Protein AF-A0A0F8YYQ6-F1 (afdb_monomer)

Mean predicted aligned error: 7.95 Å

Sequence (126 aa):
MSRGSISLAALLWLVIAFLVLYPLSILVLESFKIAGTDTWGINNYLEFFQDAYYLRTFGNTLLLSVLLLLTTTVFGIPLAYILARYRHWGKTVFTALILLPIVLPAFAGVFAFIIFFGKFGTFNLL

Nearest PDB structures (foldseek):
  8zx1-assembly1_B  TM=6.989E-01  e=1.502E-01  Escherichia coli

Radius of gyration: 23.24 Å; Cα contacts (8 Å, |Δi|>4): 42; chains: 1; bounding box: 50×41×58 Å

Organism: NCBI:txid412755

Solvent-accessible surface area (backbone atoms only — not comparable to full-atom values): 7257 Å² total; per-residue (Å²): 132,60,74,69,57,55,54,50,49,52,50,53,52,49,53,52,47,49,67,54,50,52,61,52,50,51,54,54,55,54,60,30,37,35,90,95,49,101,47,76,47,64,59,58,58,54,48,44,77,67,38,66,66,51,47,51,50,51,50,51,50,52,53,48,51,51,53,48,50,52,52,50,48,67,54,45,51,58,51,52,50,49,66,73,75,51,93,54,94,57,48,68,59,56,52,48,63,70,47,42,72,76,73,46,56,72,66,59,57,53,50,52,49,43,51,44,71,27,91,84,4,66,69,65,73,108

pLDDT: mean 88.61, std 7.91, range [57.62, 98.19]

Secondary structure (DSSP, 8-state):
--HHHHHHHHHHHHHHHHHHHHHHHHHHHHHTBPTTSS-B-SHHHHHHHH-HHHHHHHHHHHHHHHHHHHHHHHHHHHHHHHHHH---TTHHHHHHHHHHHHHS-HHHHHHHHHHHHSTTSHHHH-

InterPro domains:
  IPR000515 ABC transporter type 1, transmembrane domain MetI-like [PS50928] (58-126)
  IPR035906 MetI-like superfamily [G3DSA:1.10.3720.10] (5-126)
  IPR035906 MetI-like superfamily [SSF161098] (7-124)

Foldseek 3Di:
DPPVVVVVVVVVVVVVCCVVVVVVVVVVQVCQQDPPDNDGHCVSVVCCVVDPVNVVVVVVVVVVVVVVVVVCCVPVVVVVVCLVPDDDPCSVVVVCVVCVCVPDDPVVVVVVCCQCPNCPHPPNVD

Structure (mmCIF, N/CA/C/O backbone):
data_AF-A0A0F8YYQ6-F1
#
_entry.id   AF-A0A0F8YYQ6-F1
#
loop_
_atom_site.group_PDB
_atom_site.id
_atom_site.type_symbol
_atom_site.label_atom_id
_atom_site.label_alt_id
_atom_site.label_comp_id
_atom_site.label_asym_id
_atom_site.label_entity_id
_atom_site.label_seq_id
_atom_site.pdbx_PDB_ins_code
_atom_site.Cartn_x
_atom_site.Cartn_y
_atom_site.Cartn_z
_atom_site.occupancy
_atom_site.B_iso_or_equiv
_atom_site.auth_seq_id
_atom_site.auth_comp_id
_atom_site.auth_asym_id
_atom_site.auth_atom_id
_atom_site.pdbx_PDB_model_num
ATOM 1 N N . MET A 1 1 ? -28.933 19.208 -4.053 1.00 58.28 1 MET A N 1
ATOM 2 C CA . MET A 1 1 ? -27.567 19.769 -4.173 1.00 58.28 1 MET A CA 1
ATOM 3 C C . MET A 1 1 ? -27.616 20.931 -5.152 1.00 58.28 1 MET A C 1
ATOM 5 O O . MET A 1 1 ? -28.096 20.746 -6.262 1.00 58.28 1 MET A O 1
ATOM 9 N N . SER A 1 2 ? -27.230 22.138 -4.727 1.00 77.94 2 SER A N 1
ATOM 10 C CA . SER A 1 2 ? -27.204 23.328 -5.597 1.00 77.94 2 SER A CA 1
ATOM 11 C C . SER A 1 2 ? -26.260 23.090 -6.784 1.00 77.94 2 SER A C 1
ATOM 13 O O . SER A 1 2 ? -25.205 22.482 -6.602 1.00 77.94 2 SER A O 1
ATOM 15 N N . ARG A 1 3 ? -26.595 23.567 -7.989 1.00 74.62 3 ARG A N 1
ATOM 16 C CA . ARG A 1 3 ? -25.755 23.413 -9.197 1.00 74.62 3 ARG A CA 1
ATOM 17 C C . ARG A 1 3 ? -24.301 23.869 -8.975 1.00 74.62 3 ARG A C 1
ATOM 19 O O .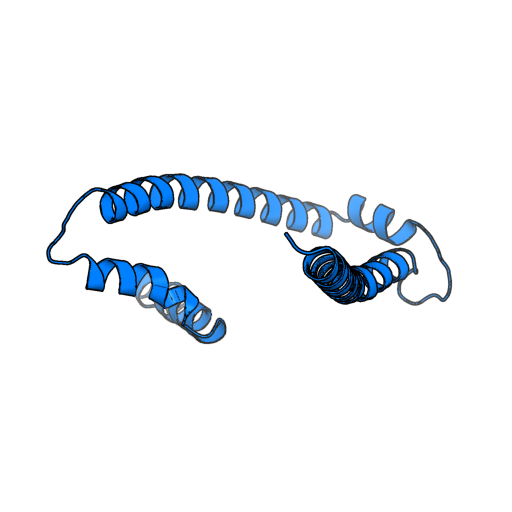 ARG A 1 3 ? -23.391 23.229 -9.489 1.00 74.62 3 ARG A O 1
ATOM 26 N N . GLY A 1 4 ? -24.086 24.878 -8.122 1.00 77.06 4 GLY A N 1
ATOM 27 C CA . GLY A 1 4 ? -22.749 25.356 -7.740 1.00 77.06 4 GLY A CA 1
ATOM 28 C C . GLY A 1 4 ? -21.933 24.376 -6.881 1.00 77.06 4 GLY A C 1
ATOM 29 O O . GLY A 1 4 ? -20.709 24.374 -6.940 1.00 77.06 4 GLY A O 1
ATOM 30 N N . SER A 1 5 ? -22.590 23.494 -6.120 1.00 84.69 5 SER A N 1
ATOM 31 C CA . SER A 1 5 ? -21.894 22.454 -5.342 1.00 84.69 5 SER A CA 1
ATOM 32 C C . SER A 1 5 ? -21.347 21.331 -6.226 1.00 84.69 5 SER A C 1
ATOM 34 O O . SER A 1 5 ? -20.288 20.782 -5.938 1.00 84.69 5 SER A O 1
ATOM 36 N N . ILE A 1 6 ? -22.029 21.027 -7.336 1.00 90.94 6 ILE A N 1
ATOM 37 C CA . ILE A 1 6 ? -21.609 19.987 -8.282 1.00 90.94 6 ILE A CA 1
ATOM 38 C C . ILE A 1 6 ? -20.418 20.476 -9.111 1.00 90.94 6 ILE A C 1
ATOM 40 O O . ILE A 1 6 ? -19.459 19.731 -9.287 1.00 90.94 6 ILE A O 1
ATOM 44 N N . SER A 1 7 ? -20.435 21.732 -9.570 1.00 91.50 7 SER A N 1
ATOM 45 C CA . SER A 1 7 ? -19.307 22.312 -10.309 1.00 91.50 7 SER A CA 1
ATOM 46 C C . SER A 1 7 ? -18.053 22.443 -9.444 1.00 91.50 7 SER A C 1
ATOM 48 O O . SER A 1 7 ? -16.961 22.129 -9.908 1.00 91.50 7 SER A O 1
ATOM 50 N N . LEU A 1 8 ? -18.202 22.839 -8.174 1.00 93.00 8 LEU A N 1
ATOM 51 C CA . LEU A 1 8 ? -17.090 22.874 -7.223 1.00 93.00 8 LEU A CA 1
ATOM 52 C C . LEU A 1 8 ? -16.518 21.471 -6.981 1.00 93.00 8 LEU A C 1
ATOM 54 O O . LEU A 1 8 ? -15.309 21.283 -7.055 1.00 93.00 8 LEU A O 1
ATOM 58 N N . ALA A 1 9 ? -17.377 20.479 -6.733 1.00 93.69 9 ALA A N 1
ATOM 59 C CA . ALA A 1 9 ? -16.937 19.100 -6.542 1.00 93.69 9 ALA A CA 1
ATOM 60 C C . ALA A 1 9 ? -16.212 18.557 -7.784 1.00 93.69 9 ALA A C 1
ATOM 62 O O . ALA A 1 9 ? -15.162 17.935 -7.650 1.00 93.69 9 ALA A O 1
ATOM 63 N N . ALA A 1 10 ? -16.729 18.828 -8.986 1.00 95.19 10 ALA A N 1
ATOM 64 C CA . ALA A 1 10 ? -16.092 18.430 -10.238 1.00 95.19 10 ALA A CA 1
ATOM 65 C C . ALA A 1 10 ? -14.708 19.075 -10.410 1.00 95.19 10 ALA A C 1
ATOM 67 O O . ALA A 1 10 ? -13.758 18.387 -10.775 1.00 95.19 10 ALA A O 1
ATOM 68 N N . LEU A 1 11 ? -14.572 20.366 -10.088 1.00 96.19 11 LEU A N 1
ATOM 69 C CA . LEU A 1 11 ? -13.285 21.061 -10.113 1.00 96.19 11 LEU A CA 1
ATOM 70 C C . LEU A 1 11 ? -12.289 20.439 -9.124 1.00 96.19 11 LEU A C 1
ATOM 72 O O . LEU A 1 11 ? -11.149 20.177 -9.494 1.00 96.19 11 LEU A O 1
ATOM 76 N N . LEU A 1 12 ? -12.718 20.162 -7.889 1.00 95.88 12 LEU A N 1
ATOM 77 C CA . LEU A 1 12 ? -11.867 19.538 -6.871 1.00 95.88 12 LEU A CA 1
ATOM 78 C C . LEU A 1 12 ? -11.397 18.144 -7.300 1.00 95.88 12 LEU A C 1
ATOM 80 O O . LEU A 1 12 ? -10.212 17.836 -7.185 1.00 95.88 12 LEU A O 1
ATOM 84 N N . TRP A 1 13 ? -12.294 17.324 -7.849 1.00 96.25 13 TRP A N 1
ATOM 85 C CA . TRP A 1 13 ? -11.932 16.015 -8.394 1.00 96.25 13 TRP A CA 1
ATOM 86 C C . TRP A 1 13 ? -10.957 16.120 -9.565 1.00 96.25 13 TRP A C 1
ATOM 88 O O . TRP A 1 13 ? -10.030 15.319 -9.641 1.00 96.25 13 TRP A O 1
ATOM 98 N N . LEU A 1 14 ? -11.118 17.115 -10.439 1.00 96.88 14 LEU A N 1
ATOM 99 C CA . LEU A 1 14 ? -10.201 17.353 -11.554 1.00 96.88 14 LEU A CA 1
ATOM 100 C C . LEU A 1 14 ? -8.808 17.748 -11.054 1.00 96.88 14 LEU A C 1
ATOM 102 O O . LEU A 1 14 ? -7.819 17.215 -11.544 1.00 96.88 14 LEU A O 1
ATOM 106 N N . VAL A 1 15 ? -8.720 18.621 -10.047 1.00 97.00 15 VAL A N 1
ATOM 107 C CA . VAL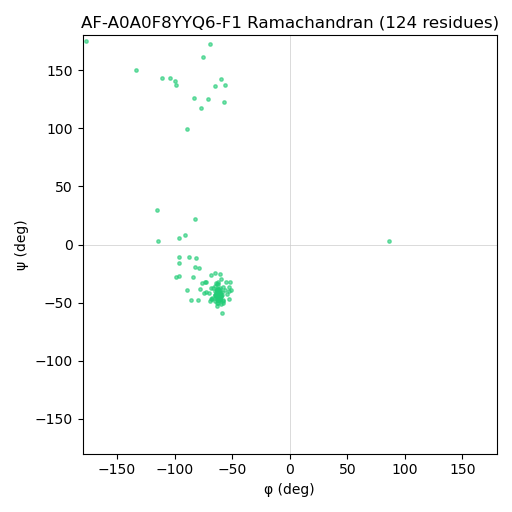 A 1 15 ? -7.441 19.010 -9.432 1.00 97.00 15 VAL A CA 1
ATOM 108 C C . VAL A 1 15 ? -6.746 17.806 -8.795 1.00 97.00 15 VAL A C 1
ATOM 110 O O . VAL A 1 15 ? -5.554 17.605 -9.020 1.00 97.00 15 VAL A O 1
ATOM 113 N N . ILE A 1 16 ? -7.478 16.973 -8.046 1.00 96.62 16 ILE A N 1
ATOM 114 C CA . ILE A 1 16 ? -6.927 15.743 -7.452 1.00 96.62 16 ILE A CA 1
ATOM 115 C C . ILE A 1 16 ? -6.459 14.784 -8.551 1.00 96.62 16 ILE A C 1
ATOM 117 O O . ILE A 1 16 ? -5.343 14.271 -8.486 1.00 96.62 16 ILE A O 1
ATOM 121 N N . ALA A 1 17 ? -7.286 14.564 -9.576 1.00 96.25 17 ALA A N 1
ATOM 122 C CA . ALA A 1 17 ? -6.944 13.698 -10.696 1.00 96.25 17 ALA A CA 1
ATOM 123 C C . ALA A 1 17 ? -5.691 14.199 -11.418 1.00 96.25 17 ALA A C 1
ATOM 125 O O . ALA A 1 17 ? -4.797 13.408 -11.685 1.00 96.25 17 ALA A O 1
ATOM 126 N N . PHE A 1 18 ? -5.577 15.502 -11.672 1.00 96.56 18 PHE A N 1
ATOM 127 C CA . PHE A 1 18 ? -4.385 16.094 -12.270 1.00 96.56 18 PHE A CA 1
ATOM 128 C C . PHE A 1 18 ? -3.142 15.864 -11.402 1.00 96.56 18 PHE A C 1
ATOM 130 O O . PHE A 1 18 ? -2.129 15.386 -11.905 1.00 96.56 18 PHE A O 1
ATOM 137 N N . LEU A 1 19 ? -3.232 16.125 -10.094 1.00 96.56 19 LEU A N 1
ATOM 138 C CA . LEU A 1 19 ? -2.111 15.971 -9.164 1.00 96.56 19 LEU A CA 1
ATOM 139 C C . LEU A 1 19 ? -1.611 14.520 -9.068 1.00 96.56 19 LEU A C 1
ATOM 141 O O . LEU A 1 1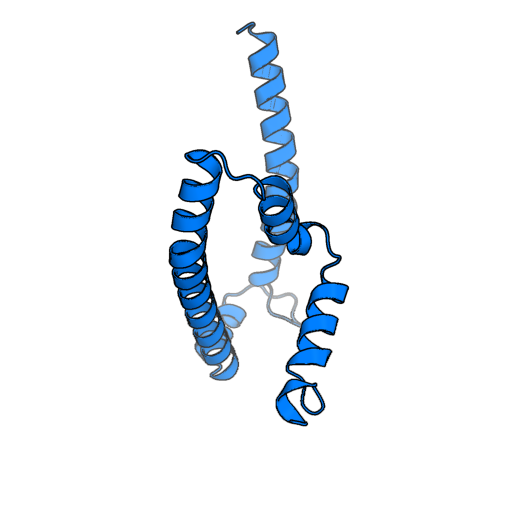9 ? -0.420 14.299 -8.867 1.00 96.56 19 LEU A O 1
ATOM 145 N N . VAL A 1 20 ? -2.504 13.538 -9.214 1.00 96.00 20 VAL A N 1
ATOM 146 C CA . VAL A 1 20 ? -2.163 12.108 -9.161 1.00 96.00 20 VAL A CA 1
ATOM 147 C C . VAL A 1 20 ? -1.715 11.584 -10.525 1.00 96.00 20 VAL A C 1
ATOM 149 O O . VAL A 1 20 ? -0.690 10.915 -10.628 1.00 96.00 20 VAL A O 1
ATOM 152 N N . LEU A 1 21 ? -2.464 11.881 -11.586 1.00 96.19 21 LEU A N 1
ATOM 153 C CA . LEU A 1 21 ? -2.210 11.334 -12.917 1.00 96.19 21 LEU A CA 1
ATOM 154 C C . LEU A 1 21 ? -0.971 11.944 -13.567 1.00 96.19 21 LEU A C 1
ATOM 156 O O . LEU A 1 21 ? -0.283 11.240 -14.296 1.00 96.19 21 LEU A O 1
ATOM 160 N N . TYR A 1 22 ? -0.652 13.210 -13.291 1.00 94.69 22 TYR A N 1
ATOM 161 C CA . TYR A 1 22 ? 0.530 13.860 -13.853 1.00 94.69 22 TYR A CA 1
ATOM 162 C C . TYR A 1 22 ? 1.843 13.133 -13.492 1.00 94.69 22 TYR A C 1
ATOM 164 O O . TYR A 1 22 ? 2.509 12.652 -14.412 1.00 94.69 22 TYR A O 1
ATOM 172 N N . PRO A 1 23 ? 2.220 12.942 -12.211 1.00 95.62 23 PRO A N 1
ATOM 173 C CA . PRO A 1 23 ? 3.450 12.224 -11.871 1.00 95.62 23 PRO A CA 1
ATOM 174 C C . PRO A 1 23 ? 3.404 10.748 -12.284 1.00 95.62 23 PRO A C 1
ATOM 176 O O . PRO A 1 23 ? 4.414 10.215 -12.735 1.00 95.62 23 PRO A O 1
ATOM 179 N N . LEU A 1 24 ? 2.241 10.090 -12.198 1.00 95.19 24 LEU A N 1
ATOM 180 C CA . LEU A 1 24 ? 2.098 8.708 -12.663 1.00 95.19 24 LEU A CA 1
ATOM 181 C C . LEU A 1 24 ? 2.335 8.588 -14.171 1.00 95.19 24 LEU A C 1
ATOM 183 O O . LEU A 1 24 ? 2.990 7.647 -14.608 1.00 95.19 24 LEU A O 1
ATOM 187 N N . SER A 1 25 ? 1.858 9.549 -14.963 1.00 93.50 25 SER A N 1
ATOM 188 C CA . SER A 1 25 ? 2.094 9.569 -16.407 1.00 93.50 25 SER A CA 1
ATOM 189 C C . SER A 1 25 ? 3.578 9.718 -16.733 1.00 93.50 25 SER A C 1
ATOM 191 O O . SER A 1 25 ? 4.070 9.015 -17.610 1.00 93.50 25 SER A O 1
ATOM 193 N N . ILE A 1 26 ? 4.314 10.538 -15.973 1.00 92.12 26 ILE A N 1
ATOM 194 C CA . ILE A 1 26 ? 5.770 10.659 -16.108 1.00 92.12 26 ILE A CA 1
ATOM 195 C C . ILE A 1 26 ? 6.438 9.319 -15.801 1.00 92.12 26 ILE A C 1
ATOM 197 O O . ILE A 1 26 ? 7.236 8.861 -16.605 1.00 92.12 26 ILE A O 1
ATOM 201 N N . LEU A 1 27 ? 6.079 8.648 -14.701 1.00 91.00 27 LEU A N 1
ATOM 202 C CA . LEU A 1 27 ? 6.646 7.334 -14.363 1.00 91.00 27 LEU A CA 1
ATOM 203 C C . LEU A 1 27 ? 6.395 6.289 -15.455 1.00 91.00 27 LEU A C 1
ATOM 205 O O . LEU A 1 27 ? 7.289 5.511 -15.779 1.00 91.00 27 LEU A O 1
ATOM 209 N N . VAL A 1 28 ? 5.197 6.285 -16.044 1.00 90.62 28 VAL A N 1
ATOM 210 C CA . VAL A 1 28 ? 4.870 5.391 -17.160 1.00 90.62 28 VAL A CA 1
ATOM 211 C C . VAL A 1 28 ? 5.722 5.732 -18.381 1.00 90.62 28 VAL A C 1
ATOM 213 O O . VAL A 1 28 ? 6.341 4.840 -18.949 1.00 90.62 28 VAL A O 1
ATOM 216 N N . LEU A 1 29 ? 5.820 7.003 -18.771 1.00 89.00 29 LEU A N 1
ATOM 217 C CA . LEU A 1 29 ? 6.641 7.416 -19.913 1.00 89.00 29 LEU A CA 1
ATOM 218 C C . LEU A 1 29 ? 8.128 7.094 -19.705 1.00 89.00 29 LEU A C 1
ATOM 220 O O . LEU A 1 29 ? 8.768 6.569 -20.612 1.00 89.00 29 LEU A O 1
ATOM 224 N N . GLU A 1 30 ? 8.660 7.347 -18.510 1.00 86.25 30 GLU A N 1
ATOM 225 C CA . GLU A 1 30 ? 10.037 7.008 -18.140 1.00 86.25 30 GLU A CA 1
ATOM 226 C C . GLU A 1 30 ? 10.276 5.493 -18.150 1.00 86.25 30 GLU A C 1
ATOM 228 O O . GLU A 1 30 ? 11.343 5.049 -18.557 1.00 86.25 30 GLU A O 1
ATOM 233 N N . SER A 1 31 ? 9.279 4.671 -17.804 1.00 86.88 31 SER A N 1
ATOM 234 C CA . SER A 1 31 ? 9.428 3.209 -17.855 1.00 86.88 31 SER A CA 1
ATOM 235 C C . SER A 1 31 ? 9.642 2.651 -19.273 1.00 86.88 31 SER A C 1
ATOM 237 O O . SER A 1 31 ? 10.278 1.605 -19.428 1.00 86.88 31 SER A O 1
ATOM 239 N N . PHE A 1 32 ? 9.185 3.369 -20.308 1.00 86.25 32 PHE A N 1
ATOM 240 C CA . PHE A 1 32 ? 9.429 3.038 -21.719 1.00 86.25 32 PHE A CA 1
ATOM 241 C C . PHE A 1 32 ? 10.734 3.621 -22.276 1.00 86.25 32 PHE A C 1
ATOM 243 O O . PHE A 1 32 ? 11.131 3.260 -23.384 1.00 86.25 32 PHE A O 1
ATOM 250 N N . LYS A 1 33 ? 11.410 4.523 -21.561 1.00 84.69 33 LYS A N 1
ATOM 251 C CA . LYS A 1 33 ? 12.728 5.015 -21.971 1.00 84.69 33 LYS A CA 1
ATOM 252 C C . LYS A 1 33 ? 13.788 4.028 -21.510 1.00 84.69 33 LYS A C 1
ATOM 254 O O . LYS A 1 33 ? 13.841 3.658 -20.339 1.00 84.69 33 LYS A O 1
ATOM 259 N N . ILE A 1 34 ? 14.623 3.561 -22.43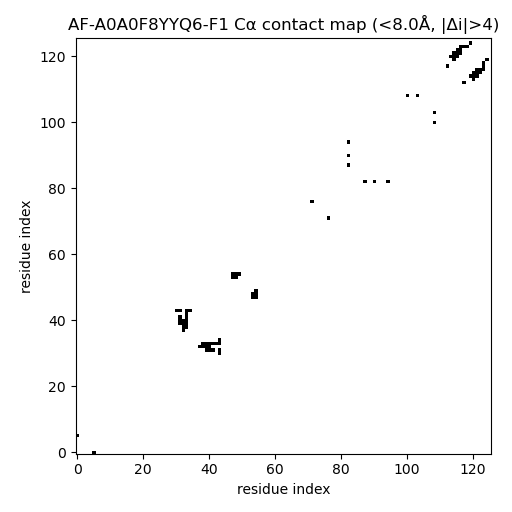0 1.00 76.94 34 ILE A N 1
ATOM 260 C CA . ILE A 1 34 ? 15.653 2.571 -22.109 1.00 76.94 34 ILE A CA 1
ATOM 261 C C . ILE A 1 34 ? 16.738 3.251 -21.270 1.00 76.94 34 ILE A C 1
ATOM 263 O O . ILE A 1 34 ? 17.300 4.267 -21.680 1.00 76.94 34 ILE A O 1
ATOM 267 N N . ALA A 1 35 ? 17.032 2.696 -20.092 1.00 69.94 35 ALA A N 1
ATOM 268 C CA . ALA A 1 35 ? 17.967 3.297 -19.147 1.00 69.94 35 ALA A CA 1
ATOM 269 C C . ALA A 1 35 ? 19.350 3.521 -19.791 1.00 69.94 35 ALA A C 1
ATOM 271 O O . ALA A 1 35 ? 19.982 2.587 -20.277 1.00 69.94 35 ALA A O 1
ATOM 272 N N . GLY A 1 36 ? 19.823 4.771 -19.798 1.00 68.81 36 GLY A N 1
ATOM 273 C CA . GLY A 1 36 ? 21.118 5.144 -20.384 1.00 68.81 36 GLY A CA 1
ATOM 274 C C . GLY A 1 36 ? 21.101 5.455 -21.887 1.00 68.81 36 GLY A C 1
ATOM 275 O O . GLY A 1 36 ? 22.149 5.770 -22.445 1.00 68.81 36 GLY A O 1
ATOM 276 N N . THR A 1 37 ? 19.935 5.428 -22.538 1.00 70.12 37 THR A N 1
ATOM 277 C CA . THR A 1 37 ? 19.761 5.789 -23.955 1.00 70.12 37 THR A CA 1
ATOM 278 C C . THR A 1 37 ? 18.560 6.710 -24.151 1.00 70.12 37 THR A C 1
ATOM 280 O O . THR A 1 37 ? 17.567 6.603 -23.444 1.00 70.12 37 THR A O 1
ATOM 283 N N . ASP A 1 38 ? 18.609 7.584 -25.159 1.00 74.69 38 ASP A N 1
ATOM 284 C CA . ASP A 1 38 ? 17.489 8.478 -25.515 1.00 74.69 38 ASP A CA 1
ATOM 285 C C . ASP A 1 38 ? 16.434 7.772 -26.402 1.00 74.69 38 ASP A C 1
ATOM 287 O O . ASP A 1 38 ? 15.683 8.389 -27.158 1.00 74.69 38 ASP A O 1
ATOM 291 N N . THR A 1 39 ? 16.409 6.436 -26.357 1.00 79.56 39 THR A N 1
ATOM 292 C CA . THR A 1 39 ? 15.555 5.578 -27.182 1.00 79.56 39 THR A CA 1
ATOM 293 C C . THR A 1 39 ? 14.387 5.028 -26.374 1.00 79.56 39 THR A C 1
ATOM 295 O O . THR A 1 39 ? 14.488 4.700 -25.191 1.00 79.56 39 THR A O 1
ATOM 298 N N . TRP A 1 40 ? 13.244 4.930 -27.045 1.00 83.31 40 TRP A N 1
ATOM 299 C CA . TRP A 1 40 ? 12.002 4.428 -26.473 1.00 83.31 40 TRP A CA 1
ATOM 300 C C . TRP A 1 40 ? 11.837 2.963 -26.874 1.00 83.31 40 TRP A C 1
ATOM 302 O O . TRP A 1 40 ? 12.074 2.605 -28.030 1.00 83.31 40 TRP A O 1
ATOM 312 N N . GLY A 1 41 ? 11.424 2.103 -25.946 1.00 85.50 41 GLY A N 1
ATOM 313 C CA . GLY A 1 41 ? 11.224 0.688 -26.224 1.00 85.50 41 GLY A CA 1
ATOM 314 C C . GLY A 1 41 ? 10.677 -0.112 -25.046 1.00 85.50 41 GLY A C 1
ATOM 315 O O . GLY A 1 41 ? 10.523 0.377 -23.933 1.00 85.50 41 GLY A O 1
ATOM 316 N N . ILE A 1 42 ? 10.392 -1.388 -25.304 1.00 85.44 42 ILE A N 1
ATOM 317 C CA . ILE A 1 42 ? 9.894 -2.344 -24.300 1.00 85.44 42 ILE A CA 1
ATOM 318 C C . ILE A 1 42 ? 11.009 -3.199 -23.682 1.00 85.44 42 ILE A C 1
ATOM 320 O O . ILE A 1 42 ? 10.730 -4.115 -22.912 1.00 85.44 42 ILE A O 1
ATOM 324 N N . ASN A 1 43 ? 12.269 -2.918 -24.021 1.00 85.19 43 ASN A N 1
ATOM 325 C CA . ASN A 1 43 ? 13.414 -3.735 -23.617 1.00 85.19 43 ASN A CA 1
ATOM 326 C C . ASN A 1 43 ? 13.564 -3.814 -22.092 1.00 85.19 43 ASN A C 1
ATOM 328 O O . ASN A 1 43 ? 13.813 -4.902 -21.591 1.00 85.19 43 ASN A O 1
ATOM 332 N N . ASN A 1 44 ? 13.290 -2.727 -21.360 1.00 85.81 44 ASN A N 1
ATOM 333 C CA . ASN A 1 44 ? 13.273 -2.729 -19.890 1.00 85.81 44 ASN A CA 1
ATOM 334 C C . ASN A 1 44 ? 12.305 -3.787 -19.320 1.00 85.81 44 ASN A C 1
ATOM 336 O O . ASN A 1 44 ? 12.601 -4.453 -18.331 1.00 85.81 44 ASN A O 1
ATOM 340 N N . TYR A 1 45 ? 11.139 -3.964 -19.952 1.00 87.00 45 TYR A N 1
ATOM 341 C CA . TYR A 1 45 ? 10.165 -4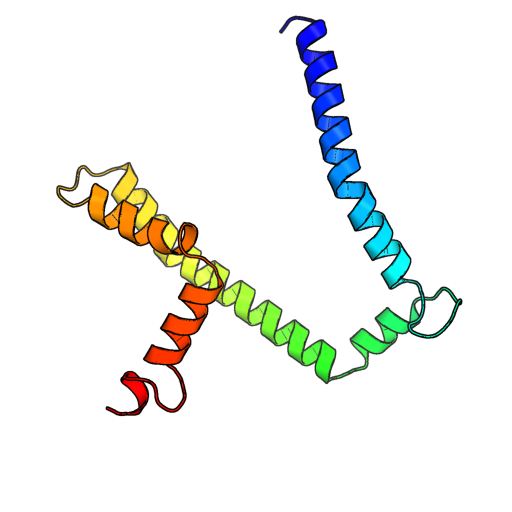.974 -19.537 1.00 87.00 45 TYR A CA 1
ATOM 342 C C . TYR A 1 45 ? 10.627 -6.385 -19.898 1.00 87.00 45 TYR A C 1
ATOM 344 O O . TYR A 1 45 ? 10.457 -7.302 -19.102 1.00 87.00 45 TYR A O 1
ATOM 352 N N . LEU A 1 46 ? 11.218 -6.574 -21.082 1.00 86.62 46 LEU A N 1
ATOM 353 C CA . LEU A 1 46 ? 11.767 -7.874 -21.478 1.00 86.62 46 LEU A CA 1
ATOM 354 C C . LEU A 1 46 ? 12.902 -8.307 -20.543 1.00 86.62 46 LEU A C 1
ATOM 356 O O . LEU A 1 46 ? 12.908 -9.451 -20.099 1.00 86.62 46 LEU A O 1
ATOM 360 N N . GLU A 1 47 ? 13.803 -7.389 -20.196 1.00 87.25 47 GLU A N 1
ATOM 361 C CA . GLU A 1 47 ? 14.890 -7.617 -19.243 1.00 87.25 47 GLU A CA 1
ATOM 362 C C . GLU A 1 47 ? 14.350 -7.983 -17.856 1.00 87.25 47 GLU A C 1
ATOM 364 O O . GLU A 1 47 ? 14.792 -8.967 -17.266 1.00 87.25 47 GLU A O 1
ATOM 369 N N . PHE A 1 48 ? 13.308 -7.292 -17.380 1.00 88.12 48 PHE A N 1
ATOM 370 C CA . PHE A 1 48 ? 12.634 -7.633 -16.124 1.00 88.12 48 PHE A CA 1
ATOM 371 C C . PHE A 1 48 ? 12.144 -9.092 -16.079 1.00 88.12 48 PHE A C 1
ATOM 373 O O . PHE A 1 48 ? 12.290 -9.759 -15.056 1.00 88.12 48 PHE A O 1
ATOM 380 N N . PHE A 1 49 ? 11.567 -9.600 -17.174 1.00 90.44 49 PHE A N 1
ATOM 381 C CA . PHE A 1 49 ? 11.076 -10.983 -17.244 1.00 90.44 49 PHE A CA 1
ATOM 382 C C . PHE A 1 49 ? 12.169 -12.021 -17.532 1.00 90.44 49 PHE A C 1
ATOM 384 O O . PHE A 1 49 ? 11.904 -13.217 -17.421 1.00 90.44 49 PHE A O 1
ATOM 391 N N . GLN A 1 50 ? 13.373 -11.599 -17.912 1.00 91.81 50 GLN A N 1
ATOM 392 C CA . GLN A 1 50 ? 14.502 -12.493 -18.176 1.00 91.81 50 GLN A CA 1
ATOM 393 C C . GLN A 1 50 ? 15.468 -12.574 -16.991 1.00 91.81 50 GLN A C 1
ATOM 395 O O . GLN A 1 50 ? 16.107 -13.608 -16.792 1.00 91.81 50 GLN A O 1
ATOM 400 N N . ASP A 1 51 ? 15.556 -11.523 -16.178 1.00 91.94 51 ASP A N 1
ATOM 401 C CA . ASP A 1 51 ? 16.421 -11.499 -15.008 1.00 91.94 51 ASP A CA 1
ATOM 402 C C . ASP A 1 51 ? 15.812 -12.295 -13.839 1.00 91.94 51 ASP A C 1
ATOM 404 O O . ASP A 1 51 ? 14.767 -11.961 -13.262 1.00 91.94 51 ASP A O 1
ATOM 408 N N . ALA A 1 52 ? 16.518 -13.351 -13.435 1.00 91.94 52 ALA A N 1
ATOM 409 C CA . ALA A 1 52 ? 16.144 -14.184 -12.300 1.00 91.94 52 ALA A CA 1
ATOM 410 C C . ALA A 1 52 ? 16.071 -13.400 -10.976 1.00 91.94 52 ALA A C 1
ATOM 412 O O . ALA A 1 52 ? 15.282 -13.756 -10.097 1.00 91.94 52 ALA A O 1
ATOM 413 N N . TYR A 1 53 ? 16.864 -12.338 -10.809 1.00 93.56 53 TYR A N 1
ATOM 414 C CA . TYR A 1 53 ? 16.831 -11.480 -9.628 1.00 93.56 53 TYR A CA 1
ATOM 415 C C . TYR A 1 53 ? 15.529 -10.677 -9.546 1.00 93.56 53 TYR A C 1
ATOM 417 O O . TYR A 1 53 ? 14.890 -10.663 -8.485 1.00 93.56 53 TYR A O 1
ATOM 425 N N . TYR A 1 54 ? 15.097 -10.058 -10.651 1.00 93.25 54 TYR A N 1
ATOM 426 C CA . TYR A 1 54 ? 13.841 -9.304 -10.696 1.00 93.25 54 TYR A CA 1
ATOM 427 C C . TYR A 1 54 ? 12.637 -10.217 -10.472 1.00 93.25 54 TYR A C 1
ATOM 429 O O . TYR A 1 54 ? 11.806 -9.927 -9.608 1.00 93.25 54 TYR A O 1
ATOM 437 N N . LEU A 1 55 ? 12.590 -11.370 -11.145 1.00 94.25 55 LEU A N 1
ATOM 438 C CA . LEU A 1 55 ? 11.519 -12.350 -10.959 1.00 94.25 55 LEU A CA 1
ATOM 439 C C . LEU A 1 55 ? 11.460 -12.902 -9.531 1.00 94.25 55 LEU A C 1
ATOM 441 O O . LEU A 1 55 ? 10.377 -13.015 -8.952 1.00 94.25 55 LEU A O 1
ATOM 445 N N . ARG A 1 56 ? 12.612 -13.217 -8.927 1.00 95.62 56 ARG A N 1
ATOM 446 C CA . ARG A 1 56 ? 12.666 -13.695 -7.540 1.00 95.62 56 ARG A CA 1
ATOM 447 C C . ARG A 1 56 ? 12.197 -12.623 -6.563 1.00 95.62 56 ARG A C 1
ATOM 449 O O . ARG A 1 56 ? 11.442 -12.927 -5.642 1.00 95.62 56 ARG A O 1
ATOM 456 N N . THR A 1 57 ? 12.628 -11.380 -6.757 1.00 95.62 57 THR A 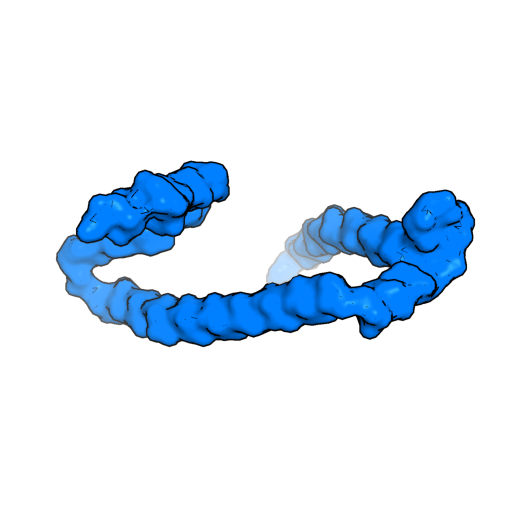N 1
ATOM 457 C CA . THR A 1 57 ? 12.208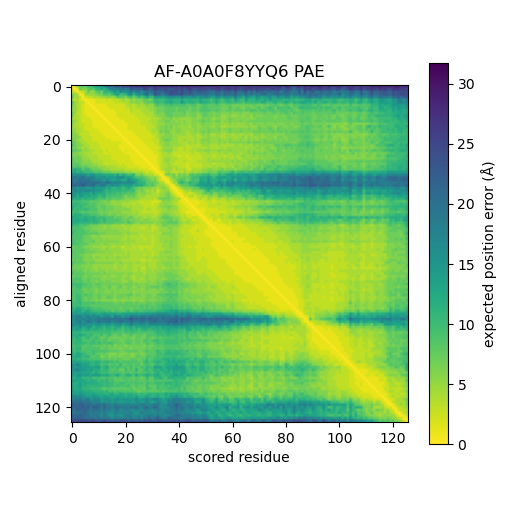 -10.253 -5.916 1.00 95.62 57 THR A CA 1
ATOM 458 C C . THR A 1 57 ? 10.706 -10.021 -6.043 1.00 95.62 57 THR A C 1
ATOM 460 O O . THR A 1 57 ? 10.020 -9.941 -5.029 1.00 95.62 57 THR A O 1
ATOM 463 N N . PHE A 1 58 ? 10.174 -10.031 -7.267 1.00 95.25 58 PHE A N 1
ATOM 464 C CA . PHE A 1 58 ? 8.742 -9.919 -7.532 1.00 95.25 58 PHE A CA 1
ATOM 465 C C . PHE A 1 58 ? 7.932 -11.030 -6.849 1.00 95.25 58 PHE A C 1
ATOM 467 O O . PHE A 1 58 ? 6.959 -10.746 -6.151 1.00 95.25 58 PHE A O 1
ATOM 474 N N . GLY A 1 59 ? 8.364 -12.288 -6.980 1.00 96.88 59 GLY A N 1
ATOM 475 C CA . GLY A 1 59 ? 7.720 -13.428 -6.326 1.00 96.88 59 GLY A CA 1
ATOM 476 C C . GLY A 1 59 ? 7.742 -13.327 -4.798 1.00 96.88 59 GLY A C 1
ATOM 477 O O . GLY A 1 59 ? 6.721 -13.562 -4.152 1.00 96.88 59 GLY A O 1
ATOM 478 N N . ASN A 1 60 ? 8.871 -12.910 -4.216 1.00 97.19 60 ASN A N 1
ATOM 479 C CA . ASN A 1 60 ? 8.986 -12.681 -2.775 1.00 97.19 60 ASN A CA 1
ATOM 480 C C . ASN A 1 60 ? 8.041 -11.572 -2.300 1.00 97.19 60 ASN A C 1
ATOM 482 O O . ASN A 1 60 ? 7.371 -11.744 -1.284 1.00 97.19 60 ASN A O 1
ATOM 486 N N . THR A 1 61 ? 7.962 -10.453 -3.026 1.00 97.12 61 THR A N 1
ATOM 487 C CA . THR A 1 61 ? 7.046 -9.353 -2.703 1.00 97.12 61 THR A CA 1
ATOM 488 C C . THR A 1 61 ? 5.597 -9.811 -2.787 1.00 97.12 61 THR A C 1
ATOM 490 O O . THR A 1 61 ? 4.835 -9.555 -1.861 1.00 97.12 61 THR A O 1
ATOM 493 N N . LEU A 1 62 ? 5.221 -10.539 -3.841 1.00 97.44 62 LEU A N 1
ATOM 494 C CA . LEU A 1 62 ? 3.863 -11.049 -4.010 1.00 97.44 62 LEU A CA 1
ATOM 495 C C . LEU A 1 62 ? 3.474 -12.001 -2.873 1.00 97.44 62 LEU A C 1
ATOM 497 O O . LEU A 1 62 ? 2.420 -11.836 -2.259 1.00 97.44 62 LEU A O 1
ATOM 501 N N . LEU A 1 63 ? 4.345 -12.960 -2.552 1.00 97.88 63 LEU A N 1
ATOM 502 C CA . LEU A 1 63 ? 4.141 -13.8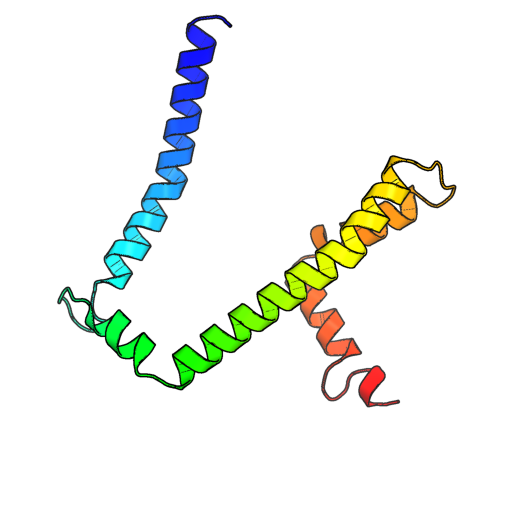97 -1.450 1.00 97.88 63 LEU A CA 1
ATOM 503 C C . LEU A 1 63 ? 4.020 -13.154 -0.116 1.00 97.88 63 LEU A C 1
ATOM 505 O O . LEU A 1 63 ? 3.089 -13.413 0.647 1.00 97.88 63 LEU A O 1
ATOM 509 N N . LEU A 1 64 ? 4.914 -12.198 0.148 1.00 97.56 64 LEU A N 1
ATOM 510 C CA . LEU A 1 64 ? 4.884 -11.390 1.363 1.00 97.56 64 LEU A CA 1
ATOM 511 C C . LEU A 1 64 ? 3.587 -10.579 1.465 1.00 97.56 64 LEU A C 1
ATOM 513 O O . LEU A 1 64 ? 2.964 -10.572 2.523 1.00 97.56 64 LEU A O 1
ATOM 517 N N . SER A 1 65 ? 3.144 -9.940 0.380 1.00 97.88 65 SER A N 1
ATOM 518 C CA . SER A 1 65 ? 1.894 -9.177 0.344 1.00 97.88 65 SER A CA 1
ATOM 519 C C . SER A 1 65 ? 0.669 -10.058 0.587 1.00 97.88 65 SER A C 1
ATOM 521 O O . SER A 1 65 ? -0.232 -9.645 1.312 1.00 97.88 65 SER A O 1
ATOM 523 N N . VAL A 1 66 ? 0.635 -11.277 0.041 1.00 98.06 66 VAL A N 1
ATOM 524 C CA . VAL A 1 66 ? -0.463 -12.228 0.280 1.00 98.06 66 VAL A CA 1
ATOM 525 C C . VAL A 1 66 ? -0.477 -12.697 1.733 1.00 98.06 66 VAL A C 1
ATOM 527 O O . VAL A 1 66 ? -1.528 -12.674 2.372 1.00 98.06 66 VAL A O 1
ATOM 530 N N . LEU A 1 67 ? 0.676 -13.076 2.292 1.00 97.94 67 LEU A N 1
ATOM 531 C CA . LEU A 1 67 ? 0.767 -13.455 3.704 1.00 97.94 67 LEU A CA 1
ATOM 532 C C . LEU A 1 67 ? 0.364 -12.296 4.620 1.00 97.94 67 LEU A C 1
ATOM 534 O O . LEU A 1 67 ? -0.367 -12.499 5.592 1.00 97.94 67 LEU A O 1
ATOM 538 N N . LEU A 1 68 ? 0.789 -11.076 4.294 1.00 97.31 68 LEU A N 1
ATOM 539 C CA . LEU A 1 68 ? 0.423 -9.874 5.031 1.00 97.31 68 LEU A CA 1
ATOM 540 C C . LEU A 1 68 ? -1.084 -9.608 4.946 1.00 97.31 68 LEU A C 1
ATOM 542 O O . LEU A 1 68 ? -1.712 -9.367 5.972 1.00 97.31 68 LEU A O 1
ATOM 546 N N . LEU A 1 69 ? -1.697 -9.726 3.767 1.00 97.62 69 LEU A N 1
ATOM 547 C CA . LEU A 1 69 ? -3.146 -9.604 3.597 1.00 97.62 69 LEU A CA 1
ATOM 548 C C . LEU A 1 69 ? -3.899 -10.631 4.451 1.00 97.62 69 LEU A C 1
ATOM 550 O O . LEU A 1 69 ? -4.810 -10.264 5.189 1.00 97.62 69 LEU A O 1
ATOM 554 N N . LEU A 1 70 ? -3.517 -11.907 4.378 1.00 98.19 70 LEU A N 1
ATOM 555 C CA . LEU A 1 70 ? -4.187 -12.978 5.116 1.00 98.19 70 LEU A CA 1
ATOM 556 C C . LEU A 1 70 ? -4.066 -12.772 6.625 1.00 98.19 70 LEU A C 1
ATOM 558 O O . LEU A 1 70 ? -5.073 -12.779 7.328 1.00 98.19 70 LEU A O 1
ATOM 562 N N . THR A 1 71 ? -2.853 -12.537 7.123 1.00 96.88 71 THR A N 1
ATOM 563 C CA . THR A 1 71 ? -2.613 -12.329 8.557 1.00 96.88 71 THR A CA 1
ATOM 564 C C . THR A 1 71 ? -3.339 -11.085 9.070 1.00 96.88 71 THR A C 1
ATOM 566 O O . THR A 1 71 ? -4.100 -11.175 10.032 1.00 96.88 71 THR A O 1
ATOM 569 N N . THR A 1 72 ? -3.199 -9.937 8.403 1.00 95.50 72 THR A N 1
ATOM 570 C CA . THR A 1 72 ? -3.885 -8.699 8.813 1.00 95.50 72 THR A CA 1
ATOM 571 C C . THR A 1 72 ? -5.404 -8.821 8.752 1.00 95.50 72 THR A C 1
ATOM 573 O O . THR A 1 72 ? -6.081 -8.280 9.619 1.00 95.50 72 THR A O 1
ATOM 576 N N . THR A 1 73 ? -5.957 -9.575 7.802 1.00 96.88 73 THR A N 1
ATOM 577 C CA . THR A 1 73 ? -7.402 -9.830 7.715 1.00 96.88 73 THR A CA 1
ATOM 578 C C . THR A 1 73 ? -7.876 -10.727 8.858 1.00 96.88 73 THR A C 1
ATOM 580 O O . THR A 1 73 ? -8.841 -10.394 9.548 1.00 96.88 73 THR A O 1
ATOM 583 N N . VAL A 1 74 ? -7.171 -11.839 9.098 1.00 97.38 74 VAL A N 1
ATOM 584 C CA . VAL A 1 74 ? -7.508 -12.824 10.137 1.00 97.38 74 VAL A CA 1
ATOM 585 C C . VAL A 1 74 ? -7.452 -12.214 11.536 1.00 97.38 74 VAL A C 1
ATOM 587 O O . VAL A 1 74 ? -8.308 -12.526 12.355 1.00 97.38 74 VAL A O 1
ATOM 590 N N . PHE A 1 75 ? -6.496 -11.325 11.818 1.00 94.44 75 PHE A N 1
ATOM 591 C CA . PHE A 1 75 ? -6.403 -10.658 13.123 1.00 94.44 75 PHE A CA 1
ATOM 592 C C . PHE A 1 75 ? -7.200 -9.350 13.189 1.00 94.44 75 PHE A C 1
ATOM 594 O O . PHE A 1 75 ? -7.839 -9.057 14.200 1.00 94.44 75 PHE A O 1
ATOM 601 N N . GLY A 1 76 ? -7.192 -8.565 12.114 1.00 93.69 76 GLY A N 1
ATOM 602 C CA . GLY A 1 76 ? -7.801 -7.240 12.063 1.00 93.69 76 GLY A CA 1
ATOM 603 C C . GLY A 1 76 ? -9.324 -7.276 12.094 1.00 93.69 76 GLY A C 1
ATOM 604 O O . GLY A 1 76 ? -9.923 -6.494 12.831 1.00 93.69 76 GLY A O 1
ATOM 605 N N . ILE A 1 77 ? -9.965 -8.198 11.362 1.00 95.50 77 ILE A N 1
ATOM 606 C CA . ILE A 1 77 ? -11.435 -8.287 11.324 1.00 95.50 77 ILE A CA 1
ATOM 607 C C . ILE A 1 77 ? -12.015 -8.633 12.705 1.00 95.50 77 ILE A C 1
ATOM 609 O O . ILE A 1 77 ? -12.877 -7.882 13.177 1.00 95.50 77 ILE A O 1
ATOM 613 N N . PRO A 1 78 ? -11.571 -9.703 13.399 1.00 92.75 78 PRO A N 1
ATOM 614 C CA . PRO A 1 78 ? -12.096 -10.022 14.723 1.00 92.75 78 PRO A CA 1
ATOM 615 C C . PRO A 1 78 ? -11.843 -8.904 15.731 1.00 92.75 78 PRO A C 1
ATOM 617 O O . PRO A 1 78 ? -12.741 -8.550 16.491 1.00 92.75 78 PRO A O 1
ATOM 620 N N . LEU A 1 79 ? -10.649 -8.304 15.710 1.00 90.06 79 LEU A N 1
ATOM 621 C CA . LEU A 1 79 ? -10.300 -7.229 16.633 1.00 90.06 79 LEU A CA 1
ATOM 622 C C . LEU A 1 79 ? -11.179 -5.991 16.408 1.00 90.06 79 LEU A C 1
ATOM 624 O O . LEU A 1 79 ? -11.731 -5.446 17.365 1.00 90.06 79 LEU A O 1
ATOM 628 N N . ALA A 1 80 ? -11.393 -5.595 15.151 1.00 91.00 80 ALA A N 1
ATOM 629 C CA . ALA A 1 80 ? -12.301 -4.507 14.799 1.00 91.00 80 ALA A CA 1
ATOM 630 C C . ALA A 1 80 ? -13.744 -4.801 15.237 1.00 91.00 80 ALA A C 1
ATOM 632 O O . ALA A 1 80 ? -14.406 -3.928 15.802 1.00 91.00 80 ALA A O 1
ATOM 633 N N . TYR A 1 81 ? -14.222 -6.034 15.037 1.00 92.44 81 TYR A N 1
ATOM 634 C CA . TYR A 1 81 ? -15.557 -6.451 15.464 1.00 92.44 81 TYR A CA 1
ATOM 635 C C . TYR A 1 81 ? -15.727 -6.360 16.984 1.00 92.44 81 TYR A C 1
ATOM 637 O O . TYR A 1 81 ? -16.703 -5.778 17.463 1.00 92.44 81 TYR A O 1
ATOM 645 N N . ILE A 1 82 ? -14.756 -6.879 17.743 1.00 90.81 82 ILE A N 1
ATOM 646 C CA . ILE A 1 82 ? -14.758 -6.850 19.208 1.00 90.81 82 ILE A CA 1
ATOM 647 C C . ILE A 1 82 ? -14.804 -5.400 19.707 1.00 90.81 82 ILE A C 1
ATOM 649 O O . ILE A 1 82 ? -15.692 -5.033 20.480 1.00 90.81 82 ILE A O 1
ATOM 653 N N . LEU A 1 83 ? -13.911 -4.542 19.203 1.00 88.44 83 LEU A N 1
ATOM 654 C CA . LEU A 1 83 ? -13.850 -3.133 19.595 1.00 88.44 83 LEU A CA 1
ATOM 655 C C . LEU A 1 83 ? -15.124 -2.358 19.219 1.00 88.44 83 LEU A C 1
ATOM 657 O O . LEU A 1 83 ? -15.516 -1.441 19.949 1.00 88.44 83 LEU A O 1
ATOM 661 N N . ALA A 1 84 ? -15.767 -2.691 18.099 1.00 89.25 84 ALA A N 1
ATOM 662 C CA . ALA A 1 84 ? -16.974 -2.013 17.635 1.00 89.25 84 ALA A CA 1
ATOM 663 C C . ALA A 1 84 ? -18.237 -2.443 18.397 1.00 89.25 84 ALA A C 1
ATOM 665 O O . ALA A 1 84 ? -19.101 -1.606 18.659 1.00 89.25 84 ALA A O 1
ATOM 666 N N . ARG A 1 85 ? -18.361 -3.730 18.748 1.00 88.38 85 ARG A N 1
ATOM 667 C CA . ARG A 1 85 ? -19.601 -4.298 19.303 1.00 88.38 85 ARG A CA 1
ATOM 668 C C . ARG A 1 85 ? -19.644 -4.376 20.824 1.00 88.38 85 ARG A C 1
ATOM 670 O O . ARG A 1 85 ? -20.736 -4.311 21.380 1.00 88.38 85 ARG A O 1
ATOM 677 N N . TYR A 1 86 ? -18.506 -4.476 21.501 1.00 85.44 86 TYR A N 1
ATOM 678 C CA . TYR A 1 86 ? -18.468 -4.671 22.950 1.00 85.44 86 TYR A CA 1
ATOM 679 C C . TYR A 1 86 ? -17.941 -3.429 23.687 1.00 85.44 86 TYR A C 1
ATOM 681 O O . TYR A 1 86 ? -17.037 -2.723 23.231 1.00 85.44 86 TYR A O 1
ATOM 689 N N . ARG A 1 87 ? -18.507 -3.149 24.871 1.00 75.44 87 ARG A N 1
ATOM 690 C CA . ARG A 1 87 ? -17.987 -2.127 25.796 1.00 75.44 87 ARG A CA 1
ATOM 691 C C . ARG A 1 87 ? -16.967 -2.777 26.728 1.00 75.44 87 ARG A C 1
ATOM 693 O O . ARG A 1 87 ? -17.340 -3.412 27.707 1.00 75.44 87 ARG A O 1
ATOM 700 N N . HIS A 1 88 ? -15.685 -2.602 26.422 1.00 77.81 88 HIS A N 1
ATOM 701 C CA . HIS A 1 88 ? -14.579 -3.068 27.261 1.00 77.81 88 HIS A CA 1
ATOM 702 C C . HIS A 1 88 ? -13.997 -1.930 28.103 1.00 77.81 88 HIS A C 1
ATOM 704 O O . HIS A 1 88 ? -13.793 -0.830 27.590 1.00 77.81 88 HIS A O 1
ATOM 710 N N . TRP A 1 89 ? -13.648 -2.218 29.362 1.00 77.38 89 TRP A N 1
ATOM 711 C CA . TRP A 1 89 ? -12.983 -1.269 30.269 1.00 77.38 89 TRP A CA 1
ATOM 712 C C . TRP A 1 89 ? -11.649 -0.753 29.693 1.00 77.38 89 TRP A C 1
ATOM 714 O O . TRP A 1 89 ? -11.326 0.422 29.816 1.00 77.38 89 TRP A O 1
ATOM 724 N N . GLY A 1 90 ? -10.893 -1.608 28.993 1.00 83.38 90 GLY A N 1
ATOM 725 C CA . GLY A 1 90 ? -9.599 -1.265 28.385 1.00 83.38 90 GLY A CA 1
ATOM 726 C C . GLY A 1 90 ? -9.654 -0.748 26.943 1.00 83.38 90 GLY A C 1
ATOM 727 O O . GLY A 1 90 ? -8.604 -0.617 26.317 1.00 83.38 90 GLY A O 1
ATOM 728 N N . LYS A 1 91 ? -10.841 -0.477 26.377 1.00 84.62 91 LYS A N 1
ATOM 729 C CA . LYS A 1 91 ? -11.008 -0.174 24.940 1.00 84.62 91 LYS A CA 1
ATOM 730 C C . LYS A 1 91 ? -10.095 0.955 24.449 1.00 84.62 91 LYS A C 1
ATOM 732 O O . LYS A 1 91 ? -9.531 0.841 23.362 1.00 84.62 91 LYS A O 1
ATOM 737 N N . THR A 1 92 ? -9.919 2.009 25.246 1.00 86.19 92 THR A N 1
ATOM 738 C CA . THR A 1 92 ? -9.071 3.159 24.892 1.00 86.19 92 THR A CA 1
ATOM 739 C C . THR A 1 92 ? -7.604 2.762 24.759 1.00 86.19 92 THR A C 1
ATOM 741 O O . THR A 1 92 ? -6.963 3.144 23.786 1.00 86.19 92 THR A O 1
ATOM 744 N N . VAL A 1 93 ? -7.086 1.945 25.682 1.00 89.25 93 VAL A N 1
ATOM 745 C CA . VAL A 1 93 ? -5.689 1.485 25.654 1.00 89.25 93 VAL A CA 1
ATOM 746 C C . VAL A 1 93 ? -5.450 0.566 24.461 1.00 89.25 93 VAL A C 1
ATOM 748 O O . VAL A 1 93 ? -4.501 0.776 23.717 1.00 89.25 93 VAL A O 1
ATOM 751 N N . PHE A 1 94 ? -6.337 -0.403 24.215 1.00 87.50 94 PHE A N 1
ATOM 752 C CA . PHE A 1 94 ? -6.217 -1.285 23.049 1.00 87.50 94 PHE A CA 1
ATOM 753 C C . PHE A 1 94 ? -6.291 -0.512 21.731 1.00 87.50 94 PHE A C 1
ATOM 755 O O . PHE A 1 94 ? -5.471 -0.732 20.847 1.00 87.50 94 PHE A O 1
ATOM 762 N N . THR A 1 95 ? -7.224 0.437 21.616 1.00 88.50 95 THR A N 1
ATOM 763 C CA . THR A 1 95 ? -7.310 1.312 20.436 1.00 88.50 95 THR A CA 1
ATOM 764 C C . THR A 1 95 ? -6.021 2.111 20.256 1.00 88.50 95 THR A C 1
ATOM 766 O O . THR A 1 95 ? -5.491 2.172 19.151 1.00 88.50 95 THR A O 1
ATOM 769 N N . ALA A 1 96 ? -5.479 2.677 21.339 1.00 89.62 96 ALA A N 1
ATOM 770 C CA . ALA A 1 96 ? -4.229 3.423 21.294 1.00 89.62 96 ALA A CA 1
ATOM 771 C C . ALA A 1 96 ? -3.053 2.544 20.846 1.00 89.62 96 ALA A C 1
ATOM 773 O O . ALA A 1 96 ? -2.307 2.959 19.971 1.00 89.62 96 ALA A O 1
ATOM 774 N N . LEU A 1 97 ? -2.922 1.320 21.370 1.00 89.88 97 LEU A N 1
ATOM 775 C CA . LEU A 1 97 ? -1.867 0.379 20.972 1.00 89.88 97 LEU A CA 1
ATOM 776 C C . LEU A 1 97 ? -1.964 -0.028 19.496 1.00 89.88 97 LEU A C 1
ATOM 778 O O . LEU A 1 97 ? -0.938 -0.137 18.833 1.00 89.88 97 LEU A O 1
ATOM 782 N N . ILE A 1 98 ? -3.177 -0.217 18.967 1.00 89.44 98 ILE A N 1
ATOM 783 C CA . ILE A 1 98 ? -3.399 -0.548 17.548 1.00 89.44 98 ILE A CA 1
ATOM 784 C C . ILE A 1 98 ? -3.049 0.637 16.639 1.00 89.44 98 ILE A C 1
ATOM 786 O O . ILE A 1 98 ? -2.522 0.441 15.547 1.00 89.44 98 ILE A O 1
ATOM 790 N N . LEU A 1 99 ? -3.342 1.866 17.073 1.00 90.38 99 LEU A N 1
ATOM 791 C CA . LEU A 1 99 ? -3.053 3.082 16.308 1.00 90.38 99 LEU A CA 1
ATOM 792 C C . LEU A 1 99 ? -1.610 3.567 16.471 1.00 90.38 99 LEU A C 1
ATOM 794 O O . LEU A 1 99 ? -1.127 4.327 15.637 1.00 90.38 99 LEU A O 1
ATOM 798 N N . LEU A 1 100 ? -0.912 3.132 17.519 1.00 90.81 100 LEU A N 1
ATOM 799 C CA . LEU A 1 100 ? 0.446 3.563 17.838 1.00 90.81 100 LEU A CA 1
ATOM 800 C C . LEU A 1 100 ? 1.410 3.412 16.645 1.00 90.81 100 LEU A C 1
ATOM 802 O O . LEU A 1 100 ? 2.073 4.398 16.328 1.00 90.81 100 LEU A O 1
ATOM 806 N N . PRO A 1 101 ? 1.448 2.283 15.906 1.00 86.88 101 PRO A N 1
ATOM 807 C CA . PRO A 1 101 ? 2.307 2.142 14.729 1.00 86.88 101 PRO A CA 1
ATOM 808 C C . PRO A 1 101 ? 2.024 3.151 13.608 1.00 86.88 101 PRO A C 1
ATOM 810 O O . PRO A 1 101 ? 2.923 3.445 12.832 1.00 86.88 101 PRO A O 1
ATOM 813 N N . ILE A 1 102 ? 0.798 3.681 13.517 1.00 89.94 102 ILE A N 1
ATOM 814 C CA . ILE A 1 102 ? 0.410 4.675 12.501 1.00 89.94 102 ILE A CA 1
ATOM 815 C C . ILE A 1 102 ? 0.972 6.057 12.857 1.00 89.94 102 ILE A C 1
ATOM 817 O O . ILE A 1 102 ? 1.309 6.839 11.973 1.00 89.94 102 ILE A O 1
ATOM 821 N N . VAL A 1 103 ? 1.065 6.362 14.153 1.00 90.25 103 VAL A N 1
ATOM 822 C CA . VAL A 1 103 ? 1.570 7.648 14.657 1.00 90.25 103 VAL A CA 1
ATOM 823 C C . VAL A 1 103 ? 3.098 7.656 14.740 1.00 90.25 103 VAL A C 1
ATOM 825 O O . VAL A 1 103 ? 3.718 8.715 14.642 1.00 90.25 103 VAL A O 1
ATOM 828 N N . LEU A 1 104 ? 3.720 6.487 14.922 1.00 88.75 104 LEU A N 1
ATOM 829 C CA . LEU A 1 104 ? 5.173 6.378 14.954 1.00 88.75 104 LEU A CA 1
ATOM 830 C C . LEU A 1 104 ? 5.790 6.746 13.592 1.00 88.75 104 LEU A C 1
ATOM 832 O O . LEU A 1 104 ? 5.336 6.261 12.555 1.00 88.75 104 LEU A O 1
ATOM 836 N N . PRO A 1 105 ? 6.888 7.525 13.573 1.00 88.19 105 PRO A N 1
ATOM 837 C CA . PRO A 1 105 ? 7.692 7.686 12.371 1.00 88.19 105 PRO A CA 1
ATOM 838 C C . PRO A 1 105 ? 8.158 6.319 11.863 1.00 88.19 105 PRO A C 1
ATOM 840 O O . PRO A 1 105 ? 8.627 5.497 12.654 1.00 88.19 105 PRO A O 1
ATOM 843 N N . ALA A 1 106 ? 8.102 6.096 10.546 1.00 86.31 106 ALA A N 1
ATOM 844 C CA . ALA A 1 106 ? 8.465 4.811 9.938 1.00 86.31 106 ALA A CA 1
ATOM 845 C C . ALA A 1 106 ? 9.845 4.298 10.403 1.00 86.31 106 ALA A C 1
ATOM 847 O O . ALA A 1 106 ? 10.008 3.116 10.704 1.00 86.31 106 ALA A O 1
ATOM 848 N N . PHE A 1 107 ? 10.817 5.205 10.556 1.00 88.31 107 PHE A N 1
ATOM 849 C CA . PHE A 1 107 ? 12.155 4.886 11.057 1.00 88.31 107 PHE A CA 1
ATOM 850 C C . PHE A 1 107 ? 12.149 4.270 12.462 1.00 88.31 107 PHE A C 1
ATOM 852 O O . PHE A 1 107 ? 12.851 3.290 12.697 1.00 88.31 107 PHE A O 1
ATOM 859 N N . ALA A 1 108 ? 11.344 4.801 13.387 1.00 88.06 108 ALA A N 1
ATOM 860 C CA . ALA A 1 108 ? 11.289 4.310 14.764 1.00 88.06 108 ALA A CA 1
ATOM 861 C C . ALA A 1 108 ? 10.794 2.857 14.826 1.00 88.06 108 ALA A C 1
ATOM 863 O O . ALA A 1 108 ? 11.352 2.044 15.562 1.00 88.06 108 ALA A O 1
ATOM 864 N N . GLY A 1 109 ? 9.797 2.516 14.002 1.00 85.38 109 GLY A N 1
ATOM 865 C CA . GLY A 1 109 ? 9.301 1.145 13.882 1.00 85.38 109 GLY A CA 1
ATOM 866 C C . GLY A 1 109 ? 10.386 0.178 13.406 1.00 85.38 109 GLY A C 1
ATOM 867 O O . GLY A 1 109 ? 10.594 -0.866 14.021 1.00 85.38 109 GLY A O 1
ATOM 868 N N . VAL A 1 110 ? 11.134 0.548 12.360 1.00 88.62 110 VAL A N 1
ATOM 869 C CA . VAL A 1 110 ? 12.235 -0.280 11.837 1.00 88.62 110 VAL A CA 1
ATOM 870 C C . VAL A 1 110 ? 13.322 -0.502 12.893 1.00 88.62 110 VAL A C 1
ATOM 872 O O . VAL A 1 110 ? 13.745 -1.639 13.094 1.00 88.62 110 VAL A O 1
ATOM 875 N N . PHE A 1 111 ? 13.742 0.543 13.614 1.00 88.44 111 PHE A N 1
ATOM 876 C CA . PHE A 1 111 ? 14.741 0.403 14.680 1.00 88.44 111 PHE A CA 1
ATOM 877 C C . PHE A 1 111 ? 14.274 -0.517 15.805 1.00 88.44 111 PHE A C 1
ATOM 879 O O . PHE A 1 111 ? 15.061 -1.341 16.268 1.00 88.44 111 PHE A O 1
ATOM 886 N N . ALA A 1 112 ? 13.005 -0.430 16.212 1.00 87.44 112 ALA A N 1
ATOM 887 C CA . ALA A 1 112 ? 12.450 -1.344 17.203 1.00 87.44 112 ALA A CA 1
ATOM 888 C C . ALA A 1 112 ? 12.574 -2.801 16.731 1.00 87.44 112 ALA A C 1
ATOM 890 O O . ALA A 1 112 ? 13.119 -3.635 17.452 1.00 87.44 112 ALA A O 1
ATOM 891 N N . PHE A 1 113 ? 12.176 -3.107 15.491 1.00 87.69 113 PHE A N 1
ATOM 892 C CA . PHE A 1 113 ? 12.330 -4.458 14.945 1.00 87.69 113 PHE A CA 1
ATOM 893 C C . PHE A 1 113 ? 13.792 -4.913 14.880 1.00 87.69 113 PHE A C 1
ATOM 895 O O . PHE A 1 113 ? 14.067 -6.063 15.209 1.00 87.69 113 PHE A O 1
ATOM 902 N N . ILE A 1 114 ? 14.738 -4.039 14.519 1.00 88.12 114 ILE A N 1
ATOM 903 C CA . ILE A 1 114 ? 16.171 -4.378 14.508 1.00 88.12 114 ILE A CA 1
ATOM 904 C C . ILE A 1 114 ? 16.682 -4.683 15.923 1.00 88.12 114 ILE A C 1
ATOM 906 O O . ILE A 1 114 ? 17.441 -5.630 16.102 1.00 88.12 114 ILE A O 1
ATOM 910 N N . ILE A 1 115 ? 16.271 -3.919 16.935 1.00 88.38 115 ILE A N 1
ATOM 911 C CA . ILE A 1 115 ? 16.694 -4.152 18.324 1.00 88.38 115 ILE A CA 1
ATOM 912 C C . ILE A 1 115 ? 16.128 -5.474 18.860 1.00 88.38 115 ILE A C 1
ATOM 914 O O . ILE A 1 115 ? 16.821 -6.191 19.576 1.00 88.38 115 ILE A O 1
ATOM 918 N N . PHE A 1 116 ? 14.894 -5.833 18.508 1.00 87.31 116 PHE A N 1
ATOM 919 C CA . PHE A 1 116 ? 14.291 -7.083 18.977 1.00 87.31 116 PHE A CA 1
ATOM 920 C C . PHE A 1 116 ? 14.765 -8.309 18.185 1.00 87.31 116 PHE A C 1
ATOM 922 O O . PHE A 1 116 ? 15.149 -9.311 18.786 1.00 87.31 116 PHE A O 1
ATOM 929 N N . PHE A 1 117 ? 14.762 -8.224 16.853 1.00 87.19 117 PHE A N 1
ATOM 930 C CA . PHE A 1 117 ? 14.943 -9.355 15.930 1.00 87.19 117 PHE A CA 1
ATOM 931 C C . PHE A 1 117 ? 16.234 -9.292 15.099 1.00 87.19 117 PHE A C 1
ATOM 933 O O . PHE A 1 117 ? 16.450 -10.129 14.224 1.00 87.19 117 PHE A O 1
ATOM 940 N N . GLY A 1 118 ? 17.092 -8.296 15.317 1.00 84.81 118 GLY A N 1
ATOM 941 C CA . GLY A 1 118 ? 18.380 -8.197 14.635 1.00 84.81 118 GLY A CA 1
ATOM 942 C C . GLY A 1 118 ? 19.368 -9.279 15.073 1.00 84.81 118 GLY A C 1
ATOM 943 O O . GLY A 1 118 ? 19.151 -10.009 16.038 1.00 84.81 118 GLY A O 1
ATOM 944 N N . LYS A 1 119 ? 20.517 -9.348 14.386 1.00 77.00 119 LYS A N 1
ATOM 945 C CA . LYS A 1 119 ? 21.572 -10.343 14.669 1.00 77.00 119 LYS A CA 1
ATOM 946 C C . LYS A 1 119 ? 22.068 -10.331 16.123 1.00 77.00 119 LYS A C 1
ATOM 948 O O . LYS A 1 119 ? 22.411 -11.388 16.634 1.00 77.00 119 LYS A O 1
ATOM 953 N N . PHE A 1 120 ? 22.078 -9.172 16.777 1.00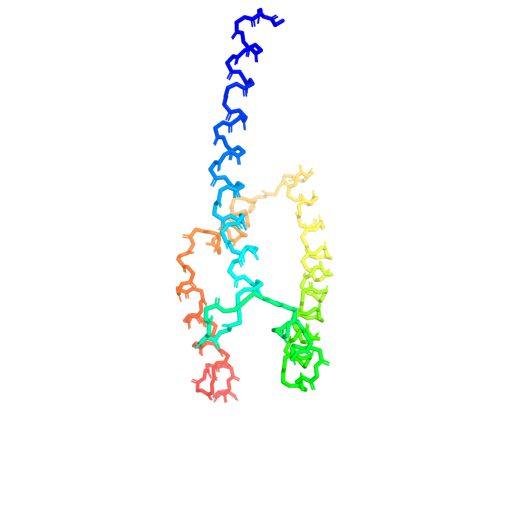 77.62 120 PHE A N 1
ATOM 954 C CA . PHE A 1 120 ? 22.383 -9.016 18.209 1.00 77.62 120 PHE A CA 1
ATOM 955 C C . PHE A 1 120 ? 21.163 -8.510 18.986 1.00 77.62 120 PHE A C 1
ATOM 957 O O . PHE A 1 120 ? 21.291 -7.745 19.937 1.00 77.62 120 PHE A O 1
ATOM 964 N N . GLY A 1 121 ? 19.966 -8.850 18.512 1.00 79.56 121 GLY A N 1
ATOM 965 C CA . GLY A 1 121 ? 18.731 -8.433 19.147 1.00 79.56 121 GLY A CA 1
ATOM 966 C C . GLY A 1 121 ? 18.442 -9.230 20.412 1.00 79.56 121 GLY A C 1
ATOM 967 O O . GLY A 1 121 ? 18.966 -10.328 20.604 1.00 79.56 121 GLY A O 1
ATOM 968 N N . THR A 1 122 ? 17.576 -8.687 21.265 1.00 82.19 122 THR A N 1
ATOM 969 C CA . THR A 1 122 ? 17.218 -9.287 22.560 1.00 82.19 122 THR A CA 1
ATOM 970 C C . THR A 1 122 ? 16.766 -10.744 22.437 1.00 82.19 122 THR A C 1
ATOM 972 O O . THR A 1 122 ? 17.115 -11.549 23.290 1.00 82.19 122 THR A O 1
ATOM 975 N N . PHE A 1 123 ? 16.043 -11.109 21.371 1.00 78.56 123 PHE A N 1
ATOM 976 C CA . PHE A 1 123 ? 15.583 -12.487 21.162 1.00 78.56 123 PHE A CA 1
ATOM 977 C C . PHE A 1 123 ? 16.648 -13.446 20.617 1.00 78.56 123 PHE A C 1
ATOM 979 O O . PHE A 1 123 ? 16.459 -14.648 20.730 1.00 78.56 123 PHE A O 1
ATOM 986 N N . ASN A 1 124 ? 17.726 -12.947 20.003 1.00 76.69 124 ASN A N 1
ATOM 987 C CA . ASN A 1 124 ? 18.792 -13.793 19.444 1.00 76.69 124 ASN A CA 1
ATOM 988 C C . ASN A 1 124 ? 19.983 -13.961 20.408 1.00 76.69 124 ASN A C 1
ATOM 990 O O . ASN A 1 124 ? 20.889 -14.745 20.144 1.00 76.69 124 ASN A O 1
ATOM 994 N N . LEU A 1 125 ? 20.014 -13.168 21.484 1.00 74.50 125 LEU A N 1
ATOM 995 C CA . LEU A 1 125 ? 21.020 -13.227 22.549 1.00 74.50 125 LEU A CA 1
ATOM 996 C C . LEU A 1 125 ? 20.569 -14.055 23.766 1.00 74.50 125 LEU A C 1
ATOM 998 O O . LEU A 1 125 ? 21.412 -14.383 24.600 1.00 74.50 125 LEU A O 1
ATOM 1002 N N . LEU A 1 126 ? 19.267 -14.343 23.878 1.00 57.62 126 LEU A N 1
ATOM 1003 C CA . LEU A 1 126 ? 18.676 -15.279 24.842 1.00 57.62 126 LEU A CA 1
ATOM 1004 C C . LEU A 1 126 ? 18.685 -16.699 24.269 1.00 57.62 126 LEU A C 1
ATOM 1006 O O . LEU A 1 126 ? 18.900 -17.634 25.070 1.00 57.62 126 LEU A O 1
#